Protein AF-A0A9X7Z8E6-F1 (afdb_monomer)

pLDDT: mean 78.08, std 12.54, range [39.56, 92.5]

Sequence (139 aa):
MSLAVPFWNYFWHIVALIFILLACLPTNYWRRINKRFAIHQELVPHEATDMRHEERLIPPQLVEELIEAYNCGNFLYRKPVYAPPGDAPLTWRYPIRHESYAIYLNGPYLDVVKSRGRRTRVFTIQSDVLHHWMISRAN

Secondary structure (DSSP, 8-state):
------HHHHHHHHHHHHHHHHHHS-HHHHHHHHHHHHHHT-PPPTT----EETTEEPPHHHHHHHHHHHHTSEEEEEESS----SSPPEEEEEGGGTEEEEEEEETTEEEEEEEETTEEEEEEEE-HHHHHHHHHHH-

Radius of gyration: 21.72 Å; Cα contacts (8 Å, |Δi|>4): 178; chains: 1; bounding box: 56×32×66 Å

Mean predicted aligned error: 11.99 Å

Structure (mmCIF, N/CA/C/O backbone):
data_AF-A0A9X7Z8E6-F1
#
_entry.id   AF-A0A9X7Z8E6-F1
#
loop_
_atom_site.group_PDB
_atom_site.id
_atom_site.type_symbol
_atom_site.label_atom_id
_atom_site.label_alt_id
_atom_site.label_comp_id
_atom_site.label_asym_id
_atom_site.label_entity_id
_atom_site.label_seq_id
_atom_site.pdbx_PDB_ins_code
_atom_site.Cartn_x
_atom_site.Cartn_y
_atom_site.Cartn_z
_atom_site.occupancy
_atom_site.B_iso_or_equiv
_atom_site.auth_seq_id
_atom_site.auth_comp_id
_atom_site.auth_asym_id
_atom_site.auth_atom_id
_atom_site.pdbx_PDB_model_num
ATOM 1 N N . MET A 1 1 ? 39.055 -8.877 -48.605 1.00 39.56 1 MET A N 1
ATOM 2 C CA . MET A 1 1 ? 39.231 -7.644 -47.807 1.00 39.56 1 MET A CA 1
ATOM 3 C C . MET A 1 1 ? 38.181 -7.652 -46.709 1.00 39.56 1 MET A C 1
ATOM 5 O O . MET A 1 1 ? 37.001 -7.584 -47.020 1.00 39.56 1 MET A O 1
ATOM 9 N N . SER A 1 2 ? 38.597 -7.867 -45.459 1.00 47.50 2 SER A N 1
ATOM 10 C CA . SER A 1 2 ? 37.693 -7.883 -44.303 1.00 47.50 2 SER A CA 1
ATOM 11 C C . SER A 1 2 ? 37.303 -6.444 -43.976 1.00 47.50 2 SER A C 1
ATOM 13 O O . SER A 1 2 ? 38.154 -5.654 -43.571 1.00 47.50 2 SER A O 1
ATOM 15 N N . LEU A 1 3 ? 36.035 -6.089 -44.191 1.00 55.72 3 LEU A N 1
ATOM 16 C CA . LEU A 1 3 ? 35.445 -4.856 -43.673 1.00 55.72 3 LEU A CA 1
ATOM 17 C C . LEU A 1 3 ? 35.241 -5.035 -42.164 1.00 55.72 3 LEU A C 1
ATOM 19 O O . LEU A 1 3 ? 34.125 -5.230 -41.688 1.00 55.72 3 LEU A O 1
ATOM 23 N N . ALA A 1 4 ? 36.339 -5.021 -41.410 1.00 59.53 4 ALA A N 1
ATOM 24 C CA . ALA A 1 4 ? 36.294 -4.923 -39.963 1.00 59.53 4 ALA A CA 1
ATOM 25 C C . ALA A 1 4 ? 35.842 -3.501 -39.617 1.00 59.53 4 ALA A C 1
ATOM 27 O O . ALA A 1 4 ? 36.653 -2.591 -39.452 1.00 59.53 4 ALA A O 1
ATOM 28 N N . VAL A 1 5 ? 34.525 -3.291 -39.580 1.00 60.66 5 VAL A N 1
ATOM 29 C CA . VAL A 1 5 ? 33.947 -2.070 -39.022 1.00 60.66 5 VAL A CA 1
ATOM 30 C C . VAL A 1 5 ? 34.437 -1.991 -37.573 1.00 60.66 5 VAL A C 1
ATOM 32 O O . VAL A 1 5 ? 34.196 -2.931 -36.810 1.00 60.66 5 VAL A O 1
ATOM 35 N N . PRO A 1 6 ? 35.163 -0.930 -37.178 1.00 67.38 6 PRO A N 1
ATOM 36 C CA . PRO A 1 6 ? 35.693 -0.840 -35.830 1.00 67.38 6 PRO A CA 1
ATOM 37 C C . PRO A 1 6 ? 34.522 -0.873 -34.850 1.00 67.38 6 PRO A C 1
ATOM 39 O O . PRO A 1 6 ? 33.541 -0.152 -35.032 1.00 67.38 6 PRO A O 1
ATOM 42 N N . PHE A 1 7 ? 34.628 -1.705 -33.813 1.00 62.66 7 PHE A N 1
ATOM 43 C CA . PHE A 1 7 ? 33.630 -1.874 -32.746 1.00 62.66 7 PHE A CA 1
ATOM 44 C C . PHE A 1 7 ? 33.067 -0.534 -32.233 1.00 62.66 7 PHE A C 1
ATOM 46 O O . PHE A 1 7 ? 31.880 -0.413 -31.935 1.00 62.66 7 PHE A O 1
ATOM 53 N N . TRP A 1 8 ? 33.911 0.501 -32.233 1.00 65.12 8 TRP A N 1
ATOM 54 C CA . TRP A 1 8 ? 33.565 1.877 -31.890 1.00 65.12 8 TRP A CA 1
ATOM 55 C C . TRP A 1 8 ? 32.395 2.448 -32.699 1.00 65.12 8 TRP A C 1
ATOM 57 O O . TRP A 1 8 ? 31.526 3.113 -32.146 1.00 65.12 8 TRP A O 1
ATOM 67 N N . ASN A 1 9 ? 32.325 2.153 -33.996 1.00 76.88 9 ASN A N 1
ATOM 68 C CA . ASN A 1 9 ? 31.252 2.641 -34.854 1.00 76.88 9 ASN A CA 1
ATOM 69 C C . ASN A 1 9 ? 29.913 1.972 -34.499 1.00 76.88 9 ASN A C 1
ATOM 71 O O . ASN A 1 9 ? 28.877 2.626 -34.431 1.00 76.88 9 ASN A O 1
ATOM 75 N N . TYR A 1 10 ? 29.942 0.674 -34.180 1.00 77.81 10 TYR A N 1
ATOM 76 C CA . TYR A 1 10 ? 28.752 -0.063 -33.751 1.00 77.81 10 TYR A CA 1
ATOM 77 C C . TYR A 1 10 ? 28.232 0.436 -32.396 1.00 77.81 10 TYR A C 1
ATOM 79 O O . TYR A 1 10 ? 27.027 0.602 -32.217 1.00 77.81 10 TYR A O 1
ATOM 87 N N . PHE A 1 11 ? 29.140 0.756 -31.468 1.00 79.38 11 PHE A N 1
ATOM 88 C CA . PHE A 1 11 ? 28.801 1.368 -30.183 1.00 79.38 11 PHE A CA 1
ATOM 89 C C . PHE A 1 11 ? 28.049 2.696 -30.363 1.00 79.38 11 PHE A C 1
ATOM 91 O O . PHE A 1 11 ? 26.973 2.873 -29.792 1.00 79.38 11 PHE A O 1
ATOM 98 N N . TRP A 1 12 ? 28.545 3.594 -31.220 1.00 82.62 12 TRP A N 1
ATOM 99 C CA . TRP A 1 12 ? 27.864 4.864 -31.496 1.00 82.62 12 TRP A CA 1
ATOM 100 C C . TRP A 1 12 ? 26.519 4.686 -32.201 1.00 82.62 12 TRP A C 1
ATOM 102 O O . TRP A 1 12 ? 25.580 5.420 -31.896 1.00 82.62 12 TRP A O 1
ATOM 112 N N . HIS A 1 13 ? 26.377 3.686 -33.073 1.00 80.50 13 HIS A N 1
ATOM 113 C CA . HIS A 1 13 ? 25.086 3.361 -33.681 1.00 80.50 13 HIS A CA 1
ATOM 114 C C . HIS A 1 13 ? 24.067 2.830 -32.666 1.00 80.50 13 HIS A C 1
ATOM 116 O O . HIS A 1 13 ? 22.904 3.224 -32.730 1.00 80.50 13 HIS A O 1
ATOM 122 N N . ILE A 1 14 ? 24.482 2.005 -31.698 1.00 83.94 14 ILE A N 1
ATOM 123 C CA . ILE A 1 14 ? 23.603 1.551 -30.608 1.00 83.94 14 ILE A CA 1
ATOM 124 C C . ILE A 1 14 ? 23.171 2.739 -29.744 1.00 83.94 14 ILE A C 1
ATOM 126 O O . ILE A 1 14 ? 21.984 2.892 -29.461 1.00 83.94 14 ILE A O 1
ATOM 130 N N . VAL A 1 15 ? 24.109 3.608 -29.357 1.00 82.75 15 VAL A N 1
ATOM 131 C CA . VAL A 1 15 ? 23.804 4.807 -28.563 1.00 82.75 15 VAL A CA 1
ATOM 132 C C . VAL A 1 15 ? 22.831 5.718 -29.317 1.00 82.75 15 VAL A C 1
ATOM 134 O O . VAL A 1 15 ? 21.816 6.127 -28.756 1.00 82.75 15 VAL A O 1
ATOM 137 N N . ALA A 1 16 ? 23.076 5.978 -30.604 1.00 81.00 16 ALA A N 1
ATOM 138 C CA . ALA A 1 16 ? 22.188 6.781 -31.443 1.00 81.00 16 ALA A CA 1
ATOM 139 C C . ALA A 1 16 ? 20.792 6.151 -31.589 1.00 81.00 16 ALA A C 1
ATOM 141 O O . ALA A 1 16 ? 19.791 6.858 -31.487 1.00 81.00 16 ALA A O 1
ATOM 142 N N . LEU A 1 17 ? 20.706 4.827 -31.760 1.00 82.88 17 LEU A N 1
ATOM 143 C CA . LEU A 1 17 ? 19.436 4.100 -31.809 1.00 82.88 17 LEU A CA 1
ATOM 144 C C . LEU A 1 17 ? 18.657 4.250 -30.494 1.00 82.88 17 LEU A C 1
ATOM 146 O O . LEU A 1 17 ? 17.462 4.529 -30.530 1.00 82.88 17 LEU A O 1
ATOM 150 N N . ILE A 1 18 ? 19.322 4.120 -29.341 1.00 81.56 18 ILE A N 1
ATOM 151 C CA . ILE A 1 18 ? 18.703 4.320 -28.022 1.00 81.56 18 ILE A CA 1
ATOM 152 C C . ILE A 1 18 ? 18.174 5.753 -27.889 1.00 81.56 18 ILE A C 1
ATOM 154 O O . ILE A 1 18 ? 17.042 5.940 -27.448 1.00 81.56 18 ILE A O 1
ATOM 158 N N . PHE A 1 19 ? 18.940 6.761 -28.315 1.00 78.56 19 PHE A N 1
ATOM 159 C CA . PHE A 1 19 ? 18.496 8.158 -28.291 1.00 78.56 19 PHE A CA 1
ATOM 160 C C . PHE A 1 19 ? 17.296 8.417 -29.206 1.00 78.56 19 PHE A C 1
ATOM 162 O O . PHE A 1 19 ? 16.361 9.100 -28.794 1.00 78.56 19 PHE A O 1
ATOM 169 N N . ILE A 1 20 ? 17.288 7.850 -30.415 1.00 78.25 20 ILE A N 1
ATOM 170 C CA . ILE A 1 20 ? 16.155 7.957 -31.342 1.00 78.25 20 ILE A CA 1
ATOM 171 C C . ILE A 1 20 ? 14.930 7.263 -30.750 1.00 78.25 20 ILE A C 1
ATOM 173 O O . ILE A 1 20 ? 13.856 7.850 -30.737 1.00 78.25 20 ILE A O 1
ATOM 177 N N . LEU A 1 21 ? 15.078 6.060 -30.192 1.00 73.94 21 LEU A N 1
ATOM 178 C CA . LEU A 1 21 ? 13.981 5.356 -29.529 1.00 73.94 21 LEU A CA 1
ATOM 179 C C . LEU A 1 21 ? 13.440 6.156 -28.339 1.00 73.94 21 LEU A C 1
ATOM 181 O O . LEU A 1 21 ? 12.226 6.278 -28.204 1.00 73.94 21 LEU A O 1
ATOM 185 N N . LEU A 1 22 ? 14.311 6.757 -27.525 1.00 68.94 22 LEU A N 1
ATOM 186 C CA . LEU A 1 22 ? 13.912 7.617 -26.408 1.00 68.94 22 LEU A CA 1
ATOM 187 C C . LEU A 1 22 ? 13.194 8.894 -26.874 1.00 68.94 22 LEU A C 1
ATOM 189 O O . LEU A 1 22 ? 12.208 9.286 -26.255 1.00 68.94 22 LEU A O 1
ATOM 193 N N . ALA A 1 23 ? 13.639 9.514 -27.970 1.00 69.25 23 ALA A N 1
ATOM 194 C CA . ALA A 1 23 ? 13.004 10.696 -28.558 1.00 69.25 23 ALA A CA 1
ATOM 195 C C . ALA A 1 23 ? 11.688 10.368 -29.289 1.00 69.25 23 ALA A C 1
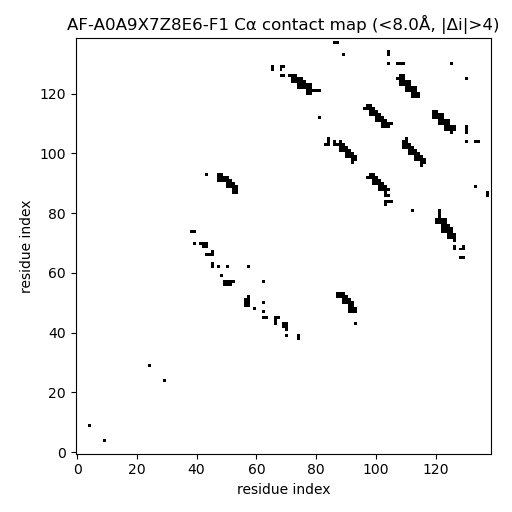ATOM 197 O O . ALA A 1 23 ? 10.770 11.188 -29.319 1.00 69.25 23 ALA A O 1
ATOM 198 N N . CYS A 1 24 ? 11.580 9.164 -29.856 1.00 67.81 24 CYS A N 1
ATOM 199 C CA . CYS A 1 24 ? 10.391 8.656 -30.533 1.00 67.81 24 CYS A CA 1
ATOM 200 C C . CYS A 1 24 ? 9.361 8.052 -29.574 1.00 67.81 24 CYS A C 1
ATOM 202 O O . CYS A 1 24 ? 8.243 7.774 -30.015 1.00 67.81 24 CYS A O 1
ATOM 204 N N . LEU A 1 25 ? 9.678 7.859 -28.284 1.00 62.44 25 LEU A N 1
ATOM 205 C CA . LEU A 1 25 ? 8.662 7.517 -27.290 1.00 62.44 25 LEU A CA 1
ATOM 206 C C . LEU A 1 25 ? 7.639 8.659 -27.276 1.00 62.44 25 LEU A C 1
ATOM 208 O O . LEU A 1 25 ? 7.981 9.782 -26.899 1.00 62.44 25 LEU A O 1
ATOM 212 N N . PRO A 1 26 ? 6.376 8.409 -27.672 1.00 61.31 26 PRO A N 1
ATOM 213 C CA . PRO A 1 26 ? 5.379 9.461 -27.718 1.00 61.31 26 PRO A CA 1
ATOM 214 C C . PRO A 1 26 ? 5.308 10.109 -26.337 1.00 61.31 26 PRO A C 1
ATOM 216 O O . PRO A 1 26 ? 5.245 9.408 -25.325 1.00 61.31 26 PRO A O 1
ATOM 219 N N . THR A 1 27 ? 5.259 11.436 -26.262 1.00 61.41 27 THR A N 1
ATOM 220 C CA . THR A 1 27 ? 5.091 12.183 -24.999 1.00 61.41 27 THR A CA 1
ATOM 221 C C . THR A 1 27 ? 3.928 11.653 -24.148 1.00 61.41 27 THR A C 1
ATOM 223 O O . THR A 1 27 ? 3.965 11.706 -22.919 1.00 61.41 27 THR A O 1
ATOM 226 N N . ASN A 1 28 ? 2.918 11.053 -24.783 1.00 56.16 28 ASN A N 1
ATOM 227 C CA . ASN A 1 28 ? 1.825 10.339 -24.125 1.00 56.16 28 ASN A CA 1
ATOM 228 C C . ASN A 1 28 ? 2.236 9.007 -23.478 1.00 56.16 28 ASN A C 1
ATOM 230 O O . ASN A 1 28 ? 1.733 8.680 -22.405 1.00 56.16 28 ASN A O 1
ATOM 234 N N . TYR A 1 29 ? 3.134 8.242 -24.093 1.00 59.44 29 TYR A N 1
ATOM 235 C CA . TYR A 1 29 ? 3.699 7.028 -23.510 1.00 59.44 29 TYR A CA 1
ATOM 236 C C . TYR A 1 29 ? 4.626 7.365 -22.339 1.00 59.44 29 TYR A C 1
ATOM 238 O O . TYR A 1 29 ? 4.475 6.777 -21.273 1.00 59.44 29 TYR A O 1
ATOM 246 N N . TRP A 1 30 ? 5.467 8.399 -22.470 1.00 58.56 30 TRP A N 1
ATOM 247 C CA . TRP A 1 30 ? 6.254 8.923 -21.347 1.00 58.56 30 TRP A CA 1
ATOM 248 C C . TRP A 1 30 ? 5.360 9.412 -20.200 1.00 58.56 30 TRP A C 1
ATOM 250 O O . TRP A 1 30 ? 5.589 9.059 -19.050 1.00 58.56 30 TRP A O 1
ATOM 260 N N . ARG A 1 31 ? 4.261 10.130 -20.486 1.00 57.88 31 ARG A N 1
ATOM 261 C CA . ARG A 1 31 ? 3.249 10.485 -19.468 1.00 57.88 31 ARG A CA 1
ATOM 262 C C . ARG A 1 31 ? 2.583 9.263 -18.837 1.00 57.88 31 ARG A C 1
ATOM 264 O O . ARG A 1 31 ? 2.332 9.289 -17.638 1.00 57.88 31 ARG A O 1
ATOM 271 N N . ARG A 1 32 ? 2.272 8.207 -19.599 1.00 57.94 32 ARG A N 1
ATOM 272 C CA . ARG A 1 32 ? 1.703 6.955 -19.058 1.00 57.94 32 ARG A CA 1
ATOM 273 C C . ARG A 1 32 ? 2.704 6.225 -18.167 1.00 57.94 32 ARG A C 1
ATOM 275 O O . ARG A 1 32 ? 2.311 5.755 -17.105 1.00 57.94 32 ARG A O 1
ATOM 282 N N . ILE A 1 33 ? 3.970 6.180 -18.568 1.00 60.16 33 ILE A N 1
ATOM 283 C CA . ILE A 1 33 ? 5.068 5.614 -17.787 1.00 60.16 33 ILE A CA 1
ATOM 284 C C . ILE A 1 33 ? 5.293 6.429 -16.516 1.00 60.16 33 ILE A C 1
ATOM 286 O O . ILE A 1 33 ? 5.244 5.860 -15.437 1.00 60.16 33 ILE A O 1
ATOM 290 N N . ASN A 1 34 ? 5.413 7.754 -16.603 1.00 55.94 34 ASN A N 1
ATOM 291 C CA . ASN A 1 34 ? 5.516 8.617 -15.426 1.00 55.94 34 ASN A CA 1
ATOM 292 C C . ASN A 1 34 ? 4.288 8.517 -14.526 1.00 55.94 34 ASN A C 1
ATOM 294 O O . ASN A 1 34 ? 4.426 8.606 -13.318 1.00 55.94 34 ASN A O 1
ATOM 298 N N . LYS A 1 35 ? 3.087 8.302 -15.072 1.00 54.69 35 LYS A N 1
ATOM 299 C CA . LYS A 1 35 ? 1.885 8.060 -14.266 1.00 54.69 35 LYS A CA 1
ATOM 300 C C . LYS A 1 35 ? 1.938 6.701 -13.563 1.00 54.69 35 LYS A C 1
ATOM 302 O O . LYS A 1 35 ? 1.514 6.623 -12.419 1.00 54.69 35 LYS A O 1
ATOM 307 N N . ARG A 1 36 ? 2.471 5.658 -14.214 1.00 53.78 36 ARG A N 1
ATOM 308 C CA . ARG A 1 36 ? 2.747 4.354 -13.585 1.00 53.78 36 ARG A CA 1
ATOM 309 C C . ARG A 1 36 ? 3.823 4.482 -12.505 1.00 53.78 36 ARG A C 1
ATOM 311 O O . ARG A 1 36 ? 3.589 4.067 -11.381 1.00 53.78 36 ARG A O 1
ATOM 318 N N . PHE A 1 37 ? 4.935 5.156 -12.782 1.00 56.16 37 PHE A N 1
ATOM 319 C CA . PHE A 1 37 ? 5.966 5.435 -11.781 1.00 56.16 37 PHE A CA 1
ATOM 320 C C . PHE A 1 37 ? 5.478 6.349 -10.659 1.00 56.16 37 PHE A C 1
ATOM 322 O O . PHE A 1 37 ? 5.884 6.155 -9.528 1.00 56.16 37 PHE A O 1
ATOM 329 N N . ALA A 1 38 ? 4.575 7.295 -10.919 1.00 56.47 38 ALA A N 1
ATOM 330 C CA . ALA A 1 38 ? 3.970 8.128 -9.880 1.00 56.47 38 ALA A CA 1
ATOM 331 C C . ALA A 1 38 ? 3.047 7.324 -8.953 1.00 56.47 38 ALA A C 1
ATOM 333 O O . ALA A 1 38 ? 2.926 7.676 -7.786 1.00 56.47 38 ALA A O 1
ATOM 334 N N . ILE A 1 39 ? 2.423 6.249 -9.452 1.00 54.34 39 ILE A N 1
ATOM 335 C CA . ILE A 1 39 ? 1.716 5.275 -8.608 1.00 54.34 39 ILE A CA 1
ATOM 336 C C . ILE A 1 39 ? 2.734 4.498 -7.750 1.00 54.34 39 ILE A C 1
ATOM 338 O O . ILE A 1 39 ? 2.494 4.302 -6.566 1.00 54.34 39 ILE A O 1
ATOM 342 N N . HIS A 1 40 ? 3.903 4.147 -8.299 1.00 51.72 40 HIS A N 1
ATOM 343 C CA . HIS A 1 40 ? 4.996 3.504 -7.549 1.00 51.72 40 HIS A CA 1
ATOM 344 C C . HIS A 1 40 ? 5.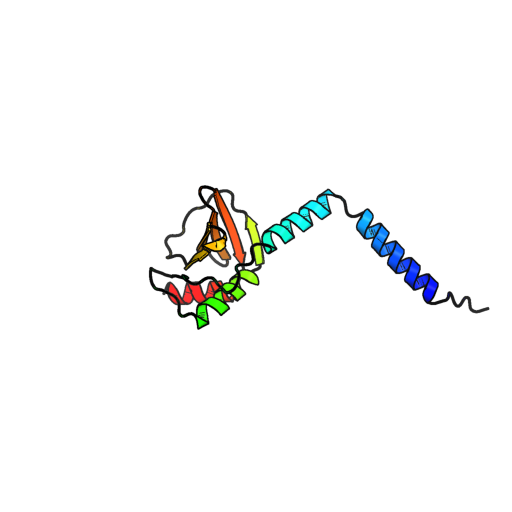802 4.455 -6.637 1.00 51.72 40 HIS A C 1
ATOM 346 O O . HIS A 1 40 ? 6.471 3.991 -5.724 1.00 51.72 40 HIS A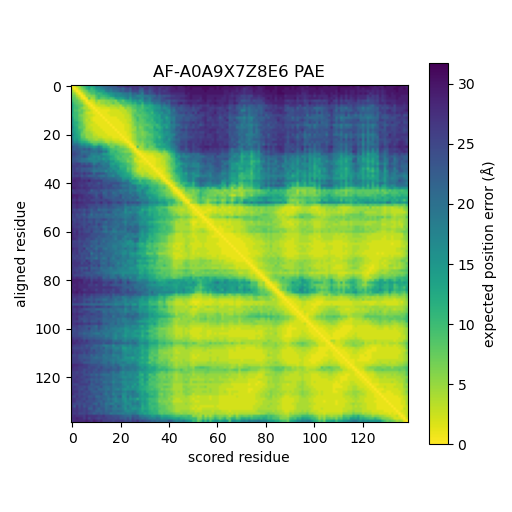 O 1
ATOM 352 N N . GLN A 1 41 ? 5.736 5.780 -6.822 1.00 53.03 41 GLN A N 1
ATOM 353 C CA . GLN A 1 41 ? 6.355 6.782 -5.932 1.00 53.03 41 GLN A CA 1
ATOM 354 C C . GLN A 1 41 ? 5.595 6.948 -4.606 1.00 53.03 41 GLN A C 1
ATOM 356 O O . GLN A 1 41 ? 5.983 7.755 -3.758 1.00 53.03 41 GLN A O 1
ATOM 361 N N . GLU A 1 42 ? 4.523 6.184 -4.399 1.00 58.19 42 GLU A N 1
ATOM 362 C CA . GLU A 1 42 ? 3.762 6.136 -3.153 1.00 58.19 42 GLU A CA 1
ATOM 363 C C . GLU A 1 42 ? 4.392 5.202 -2.105 1.00 58.19 42 GLU A C 1
ATOM 365 O O . GLU A 1 42 ? 3.676 4.664 -1.264 1.00 58.19 42 GLU A O 1
ATOM 370 N N . LEU A 1 43 ? 5.723 5.039 -2.137 1.00 66.25 43 LEU A N 1
ATOM 371 C CA . LEU A 1 43 ? 6.467 4.300 -1.122 1.00 66.25 43 LEU A CA 1
ATOM 372 C C . LEU A 1 43 ? 6.244 4.937 0.251 1.00 66.25 43 LEU A C 1
ATOM 374 O O . LEU A 1 43 ? 6.437 6.147 0.441 1.00 66.25 43 LEU A O 1
ATOM 378 N N . VAL A 1 44 ? 5.842 4.107 1.204 1.00 72.00 44 VAL A N 1
ATOM 379 C CA . VAL A 1 44 ? 5.777 4.471 2.614 1.00 72.00 44 VAL A CA 1
ATOM 380 C C . VAL A 1 44 ? 7.165 4.221 3.198 1.00 72.00 44 VAL A C 1
ATOM 382 O O . VAL A 1 44 ? 7.677 3.111 3.070 1.00 72.00 44 VAL A O 1
ATOM 385 N N . PRO A 1 45 ? 7.821 5.226 3.798 1.00 69.81 45 PRO A N 1
ATOM 386 C CA . PRO A 1 45 ? 9.091 4.989 4.467 1.00 69.81 45 PRO A CA 1
ATOM 387 C C . PRO A 1 45 ? 8.879 4.114 5.704 1.00 69.81 45 PRO A C 1
ATOM 389 O O . PRO A 1 45 ? 7.826 4.175 6.340 1.00 69.81 45 PRO A O 1
ATOM 392 N N . HIS A 1 46 ? 9.908 3.354 6.077 1.00 68.88 46 HIS A N 1
ATOM 393 C CA . HIS A 1 46 ? 9.883 2.422 7.212 1.00 68.88 46 HIS A CA 1
ATOM 394 C C . HIS A 1 46 ? 9.629 3.099 8.579 1.00 68.88 46 HIS A C 1
ATOM 396 O O . HIS A 1 46 ? 9.370 2.429 9.568 1.00 68.88 46 HIS A O 1
ATOM 402 N N . GLU A 1 47 ? 9.626 4.433 8.636 1.00 66.81 47 GLU A N 1
ATOM 403 C CA . GLU A 1 47 ? 9.351 5.251 9.826 1.00 66.81 47 GLU A CA 1
ATOM 404 C C . GLU A 1 47 ? 7.856 5.354 10.205 1.00 66.81 47 GLU A C 1
ATOM 406 O O . GLU A 1 47 ? 7.485 6.202 11.019 1.00 66.81 47 GLU A O 1
ATOM 411 N N . ALA A 1 48 ? 6.950 4.571 9.612 1.00 65.75 48 ALA A N 1
ATOM 412 C CA . ALA A 1 48 ? 5.544 4.607 10.018 1.00 65.75 48 ALA A CA 1
ATOM 413 C C . ALA A 1 48 ? 5.369 3.935 11.395 1.00 65.75 48 ALA A C 1
ATOM 415 O O . ALA A 1 48 ? 5.494 2.726 11.527 1.00 65.75 48 ALA A O 1
ATOM 416 N N . THR A 1 49 ? 5.068 4.721 12.432 1.00 66.31 49 THR A N 1
ATOM 417 C CA . THR A 1 49 ? 5.147 4.282 13.841 1.00 66.31 49 THR A CA 1
ATOM 418 C C . THR A 1 49 ? 3.820 3.865 14.491 1.00 66.31 49 THR A C 1
ATOM 420 O O . THR A 1 49 ? 3.814 3.502 15.662 1.00 66.31 49 THR A O 1
ATOM 423 N N . ASP A 1 50 ? 2.693 3.894 13.771 1.00 82.00 50 ASP A N 1
ATOM 424 C CA . ASP A 1 50 ? 1.352 3.650 14.346 1.00 82.00 50 ASP A CA 1
ATOM 425 C C . ASP A 1 50 ? 0.496 2.752 13.441 1.00 82.00 50 ASP A C 1
ATOM 427 O O . ASP A 1 50 ? -0.620 3.106 13.051 1.00 82.00 50 ASP A O 1
ATOM 431 N N . MET A 1 51 ? 1.055 1.609 13.033 1.00 86.69 51 MET A N 1
ATOM 432 C CA . MET A 1 51 ? 0.313 0.608 12.268 1.00 86.69 51 MET A CA 1
ATOM 433 C C . MET A 1 51 ? -0.582 -0.219 13.198 1.00 86.69 51 MET A C 1
ATOM 435 O O . MET A 1 51 ? -0.136 -0.713 14.236 1.00 86.69 51 MET A O 1
ATOM 439 N N . ARG A 1 52 ? -1.860 -0.348 12.835 1.00 90.25 52 ARG A N 1
ATOM 440 C CA . ARG A 1 52 ? -2.914 -0.958 13.646 1.00 90.25 52 ARG A CA 1
ATOM 441 C C . ARG A 1 52 ? -3.815 -1.868 12.832 1.00 90.25 52 ARG A C 1
ATOM 443 O O . ARG A 1 52 ? -4.181 -1.530 11.711 1.00 90.25 52 ARG A O 1
ATOM 450 N N . HIS A 1 53 ? -4.263 -2.949 13.449 1.00 88.69 53 HIS A N 1
ATOM 451 C CA . HIS A 1 53 ? -5.319 -3.819 12.940 1.00 88.69 53 HIS A CA 1
ATOM 452 C C . HIS A 1 53 ? -6.287 -4.102 14.087 1.00 88.69 53 HIS A C 1
ATOM 454 O O . HIS A 1 53 ? -5.829 -4.401 15.189 1.00 88.69 53 HIS A O 1
ATOM 460 N N . GLU A 1 54 ? -7.596 -3.945 13.862 1.00 85.69 54 GLU A N 1
ATOM 461 C CA . GLU A 1 54 ? -8.618 -4.086 14.922 1.00 85.69 54 GLU A CA 1
ATOM 462 C C . GLU A 1 54 ? -8.287 -3.267 16.184 1.00 85.69 54 GLU A C 1
ATOM 464 O O . GLU A 1 54 ? -8.334 -3.758 17.309 1.00 85.69 54 GLU A O 1
ATOM 469 N N . GLU A 1 55 ? -7.856 -2.017 15.991 1.00 82.56 55 GLU A N 1
ATOM 470 C CA . GLU A 1 55 ? -7.438 -1.086 17.056 1.00 82.56 55 GLU A CA 1
ATOM 471 C C . GLU A 1 55 ? -6.165 -1.479 17.836 1.00 82.56 55 GLU A C 1
ATOM 473 O O . GLU A 1 55 ? -5.632 -0.656 18.589 1.00 82.56 55 GLU A O 1
ATOM 478 N N . ARG A 1 56 ? -5.608 -2.674 17.604 1.00 86.56 56 ARG A N 1
ATOM 479 C CA . ARG A 1 56 ? -4.372 -3.162 18.230 1.00 86.56 56 ARG A CA 1
ATOM 480 C C . ARG A 1 56 ? -3.142 -2.697 17.464 1.00 86.56 56 ARG A C 1
ATOM 482 O O . ARG A 1 56 ? -3.111 -2.745 16.237 1.00 86.56 56 ARG A O 1
ATOM 489 N N . LEU A 1 57 ? -2.118 -2.272 18.201 1.00 89.50 57 LEU A N 1
ATOM 490 C CA . LEU A 1 57 ? -0.846 -1.828 17.636 1.00 89.50 57 LEU A CA 1
ATOM 491 C C . LEU A 1 57 ? -0.008 -3.029 17.180 1.00 89.50 57 LEU A C 1
ATOM 493 O O . LEU A 1 57 ? 0.114 -4.018 17.906 1.00 89.50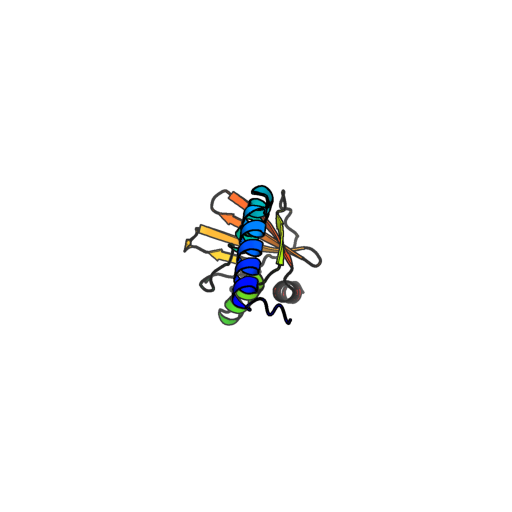 57 LEU A O 1
ATOM 497 N N . ILE A 1 58 ? 0.563 -2.939 15.981 1.00 88.81 58 ILE A N 1
ATOM 498 C CA . ILE A 1 58 ? 1.408 -3.992 15.415 1.00 88.81 58 ILE A CA 1
ATOM 499 C C . ILE A 1 58 ? 2.833 -3.871 15.975 1.00 88.81 58 ILE A C 1
ATOM 501 O O . ILE A 1 58 ? 3.361 -2.758 16.048 1.00 88.81 58 ILE A O 1
ATOM 505 N N . PRO A 1 59 ? 3.479 -4.990 16.362 1.00 87.94 59 PRO A N 1
ATOM 506 C CA . PRO A 1 59 ? 4.865 -4.984 16.817 1.00 87.94 59 PRO A CA 1
ATOM 507 C C . PRO A 1 59 ? 5.807 -4.369 15.773 1.00 87.94 59 PRO A C 1
ATOM 509 O O . PRO A 1 59 ? 5.680 -4.692 14.591 1.00 87.94 59 PRO A O 1
ATOM 512 N N . PRO A 1 60 ? 6.792 -3.553 16.182 1.00 84.12 60 PRO A N 1
ATOM 513 C CA . PRO A 1 60 ? 7.644 -2.804 15.258 1.00 84.12 60 PRO A CA 1
ATOM 514 C C . PRO A 1 60 ? 8.404 -3.694 14.264 1.00 84.12 60 PRO A C 1
ATOM 516 O O . PRO A 1 60 ? 8.602 -3.285 13.128 1.00 84.12 60 PRO A O 1
ATOM 519 N N . GLN A 1 61 ? 8.760 -4.925 14.649 1.00 83.75 61 GLN A N 1
ATOM 520 C CA . GLN A 1 61 ? 9.430 -5.878 13.754 1.00 83.75 61 GLN A CA 1
ATOM 521 C C . GLN A 1 61 ? 8.553 -6.264 12.553 1.00 83.75 61 GLN A C 1
ATOM 523 O O . GLN A 1 61 ? 9.047 -6.390 11.441 1.00 83.75 61 GLN A O 1
ATOM 528 N N . LEU A 1 62 ? 7.244 -6.425 12.774 1.00 87.06 62 LEU A N 1
ATOM 529 C CA . LEU A 1 62 ? 6.286 -6.761 11.717 1.00 87.06 62 LEU A CA 1
ATOM 530 C C . LEU A 1 62 ? 5.894 -5.535 10.892 1.00 87.06 62 LEU A C 1
ATOM 532 O O . LEU A 1 62 ? 5.523 -5.667 9.732 1.00 87.06 62 LEU A O 1
ATOM 536 N N . VAL A 1 63 ? 5.963 -4.337 11.474 1.00 86.81 63 VAL A N 1
ATOM 537 C CA . VAL A 1 63 ? 5.653 -3.097 10.753 1.00 86.81 63 VAL A CA 1
ATOM 538 C C . VAL A 1 63 ? 6.590 -2.911 9.563 1.00 86.81 63 VAL A C 1
ATOM 540 O O . VAL A 1 63 ? 6.126 -2.571 8.478 1.00 86.81 63 VAL A O 1
ATOM 543 N N . GLU A 1 64 ? 7.886 -3.165 9.744 1.00 85.31 64 GLU A N 1
ATOM 544 C CA . GLU A 1 64 ? 8.874 -3.033 8.673 1.00 85.31 64 GLU A CA 1
ATOM 545 C C . GLU A 1 64 ? 8.582 -3.988 7.506 1.00 85.31 64 GLU A C 1
ATOM 547 O O . GLU A 1 64 ? 8.508 -3.540 6.361 1.00 85.31 64 GLU A O 1
ATOM 552 N N . GLU A 1 65 ? 8.303 -5.259 7.812 1.00 87.69 65 GLU A N 1
ATOM 553 C CA . GLU A 1 65 ? 7.935 -6.288 6.832 1.00 87.69 65 GLU A CA 1
ATOM 554 C C . GLU A 1 65 ? 6.651 -5.925 6.071 1.00 87.69 65 GLU A C 1
ATOM 556 O O . GLU A 1 65 ? 6.590 -6.031 4.847 1.00 87.69 65 GLU A O 1
ATOM 561 N N . LEU A 1 66 ? 5.618 -5.440 6.769 1.00 89.19 66 LEU A N 1
ATOM 562 C CA . LEU A 1 66 ? 4.348 -5.060 6.142 1.00 89.19 66 LEU A CA 1
ATOM 563 C C . LEU A 1 66 ? 4.487 -3.811 5.260 1.00 89.19 66 LEU A C 1
ATOM 565 O O . LEU A 1 66 ? 3.857 -3.726 4.204 1.00 89.19 66 LEU A O 1
ATOM 569 N N . ILE A 1 67 ? 5.320 -2.846 5.660 1.00 87.25 67 ILE A N 1
ATOM 570 C CA . ILE A 1 67 ? 5.644 -1.677 4.831 1.00 87.25 67 ILE A CA 1
ATOM 571 C C . ILE A 1 67 ? 6.413 -2.108 3.584 1.00 87.25 67 ILE A C 1
ATOM 573 O O . ILE A 1 67 ? 6.106 -1.638 2.488 1.00 87.25 67 ILE A O 1
ATOM 577 N N . GLU A 1 68 ? 7.384 -3.008 3.720 1.00 85.56 68 GLU A N 1
ATOM 578 C CA . GLU A 1 68 ? 8.123 -3.545 2.580 1.00 85.56 68 GLU A CA 1
ATOM 579 C C . GLU A 1 68 ? 7.190 -4.303 1.630 1.00 85.56 68 GLU A C 1
ATOM 581 O O . GLU A 1 68 ? 7.161 -4.021 0.433 1.00 85.56 68 GLU A O 1
ATOM 586 N N . ALA A 1 69 ? 6.323 -5.165 2.159 1.00 87.56 69 ALA A N 1
ATOM 587 C CA . ALA A 1 69 ? 5.332 -5.893 1.378 1.00 87.56 69 ALA A CA 1
ATOM 588 C C . ALA A 1 69 ? 4.318 -4.973 0.670 1.00 87.56 69 ALA A C 1
ATOM 590 O O . ALA A 1 69 ? 3.834 -5.306 -0.417 1.00 87.56 69 ALA A O 1
ATOM 591 N N . TYR A 1 70 ? 4.002 -3.810 1.250 1.00 87.69 70 TYR A N 1
ATOM 592 C CA . TYR A 1 70 ? 3.220 -2.757 0.597 1.00 87.69 70 TYR A CA 1
ATOM 593 C C . TYR A 1 70 ? 4.006 -2.091 -0.536 1.00 87.69 70 TYR A C 1
ATOM 595 O O . TYR A 1 70 ? 3.504 -1.959 -1.653 1.00 87.69 70 TYR A O 1
ATOM 603 N N . ASN A 1 71 ? 5.248 -1.699 -0.260 1.00 83.88 71 ASN A N 1
ATOM 604 C CA . ASN A 1 71 ? 6.133 -1.006 -1.192 1.00 83.88 71 ASN A CA 1
ATOM 605 C C . ASN A 1 71 ? 6.505 -1.869 -2.408 1.00 83.88 71 ASN A C 1
ATOM 607 O O . ASN A 1 71 ? 6.599 -1.359 -3.524 1.00 83.88 71 ASN A O 1
ATOM 611 N N . CYS A 1 72 ? 6.677 -3.173 -2.197 1.00 83.69 72 CYS A N 1
ATOM 612 C CA . CYS A 1 72 ? 6.909 -4.176 -3.233 1.00 83.69 72 CYS A CA 1
ATOM 613 C C . CYS A 1 72 ? 5.613 -4.664 -3.900 1.00 83.69 72 CYS A C 1
ATOM 615 O O . CYS A 1 72 ? 5.671 -5.403 -4.884 1.00 83.69 72 CYS A O 1
ATOM 617 N N . GLY A 1 73 ? 4.446 -4.262 -3.388 1.00 81.62 73 GLY A N 1
ATOM 618 C CA . GLY A 1 73 ? 3.151 -4.634 -3.937 1.00 81.62 73 GLY A CA 1
ATOM 619 C C . GLY A 1 73 ? 2.956 -4.125 -5.367 1.00 81.62 73 GLY A C 1
ATOM 620 O O . GLY A 1 73 ? 3.347 -3.015 -5.734 1.00 81.62 73 GLY A O 1
ATOM 621 N N . ASN A 1 74 ? 2.301 -4.933 -6.197 1.00 82.94 74 ASN A N 1
ATOM 622 C CA . ASN A 1 74 ? 1.969 -4.552 -7.562 1.00 82.94 74 ASN A CA 1
ATOM 623 C C . ASN A 1 74 ? 0.680 -3.717 -7.583 1.00 82.94 74 ASN A C 1
ATOM 625 O O . ASN A 1 74 ? -0.418 -4.239 -7.379 1.00 82.94 74 ASN A O 1
ATOM 629 N N . PHE A 1 75 ? 0.801 -2.415 -7.840 1.00 83.62 75 PHE A N 1
ATOM 630 C CA . PHE A 1 75 ? -0.336 -1.500 -7.948 1.00 83.62 75 PHE A CA 1
ATOM 631 C C . PHE A 1 75 ? -1.027 -1.657 -9.305 1.00 83.62 75 PHE A C 1
ATOM 633 O O . PHE A 1 75 ? -0.522 -1.210 -10.336 1.00 83.62 75 PHE A O 1
ATOM 640 N N . LEU A 1 76 ? -2.217 -2.254 -9.305 1.00 83.69 76 LEU A N 1
ATOM 641 C CA . LEU A 1 76 ? -2.918 -2.627 -10.531 1.00 83.69 76 LEU A CA 1
ATOM 642 C C . LEU A 1 76 ? -3.639 -1.429 -11.158 1.00 83.69 76 LEU A C 1
ATOM 644 O O . LEU A 1 76 ? -3.412 -1.078 -12.318 1.00 83.69 76 LEU A O 1
ATOM 648 N N . TYR A 1 77 ? -4.533 -0.791 -10.401 1.00 81.00 77 TYR A N 1
ATOM 649 C CA . TYR A 1 77 ? -5.330 0.336 -10.882 1.00 81.00 77 TYR A CA 1
ATOM 650 C C . TYR A 1 77 ? -5.913 1.167 -9.737 1.00 81.00 77 TYR A C 1
ATOM 652 O O . TYR A 1 77 ? -5.989 0.745 -8.585 1.00 81.00 77 TYR A O 1
ATOM 660 N N . ARG A 1 78 ? -6.355 2.382 -10.078 1.00 83.94 78 ARG A N 1
ATOM 661 C CA . ARG A 1 78 ? -7.076 3.277 -9.170 1.00 83.94 78 ARG A CA 1
ATOM 662 C C . ARG A 1 78 ? -8.580 3.036 -9.292 1.00 83.94 78 ARG A C 1
ATOM 664 O O . ARG A 1 78 ? -9.113 3.121 -10.398 1.00 83.94 78 ARG A O 1
ATOM 671 N N . LYS A 1 79 ? -9.266 2.813 -8.172 1.00 80.81 79 LYS A N 1
ATOM 672 C CA . LYS A 1 79 ? -10.729 2.685 -8.119 1.00 80.81 79 LYS A CA 1
ATOM 673 C C . LYS A 1 79 ? -11.409 4.067 -8.048 1.00 80.81 79 LYS A C 1
ATOM 675 O O . LYS A 1 79 ? -10.882 4.973 -7.394 1.00 80.81 79 LYS A O 1
ATOM 680 N N . PRO A 1 80 ? -12.556 4.259 -8.731 1.00 73.50 80 PRO A N 1
ATOM 681 C CA . PRO A 1 80 ? -13.284 5.530 -8.732 1.00 73.50 80 PRO A CA 1
ATOM 682 C C . PRO A 1 80 ? -14.087 5.762 -7.446 1.00 73.50 80 PRO A C 1
ATOM 684 O O . PRO A 1 80 ? -14.221 6.905 -7.017 1.00 73.50 80 PRO A O 1
ATOM 687 N N . VAL A 1 81 ? -14.594 4.693 -6.829 1.00 71.44 81 VAL A N 1
ATOM 688 C CA . VAL A 1 81 ? -15.415 4.726 -5.614 1.00 71.44 81 VAL A CA 1
ATOM 689 C C . VAL A 1 81 ? -14.925 3.634 -4.671 1.00 71.44 81 VAL A C 1
ATOM 691 O O . VAL A 1 81 ? -14.578 2.540 -5.118 1.00 71.44 81 VAL A O 1
ATOM 694 N N . TYR A 1 82 ? -14.867 3.957 -3.382 1.00 70.88 82 TYR A N 1
ATOM 695 C CA . TYR A 1 82 ? -14.586 2.998 -2.325 1.00 70.88 82 TYR A CA 1
ATOM 696 C C . TYR A 1 82 ? -15.896 2.445 -1.767 1.00 70.88 82 TYR A C 1
ATOM 698 O O . TYR A 1 82 ? -16.754 3.228 -1.364 1.00 70.88 82 TYR A O 1
ATOM 706 N N . ALA A 1 83 ? -16.026 1.124 -1.706 1.00 66.94 83 ALA A N 1
ATOM 707 C CA . ALA A 1 83 ? -17.025 0.455 -0.886 1.00 66.94 83 ALA A CA 1
ATOM 708 C C . ALA A 1 83 ? -16.248 -0.356 0.157 1.00 66.94 83 ALA A C 1
ATOM 710 O O . ALA A 1 83 ? -15.529 -1.273 -0.247 1.00 66.94 83 ALA A O 1
ATOM 711 N N . PRO A 1 84 ? -16.310 0.004 1.451 1.00 65.19 84 PRO A N 1
ATOM 712 C CA . PRO A 1 84 ? -15.592 -0.745 2.459 1.00 65.19 84 PRO A CA 1
ATOM 713 C C . PRO A 1 84 ? -16.120 -2.175 2.538 1.00 65.19 84 PRO A C 1
ATOM 715 O O . PRO A 1 84 ? -17.332 -2.345 2.691 1.00 65.19 84 PRO A O 1
ATOM 718 N N . PRO A 1 85 ? -15.253 -3.196 2.436 1.00 67.81 85 PRO A N 1
ATOM 719 C CA . PRO A 1 85 ? -15.634 -4.536 2.844 1.00 67.81 85 PRO A CA 1
ATOM 720 C C . PRO A 1 85 ? -15.877 -4.550 4.362 1.00 67.81 85 PRO A C 1
ATOM 722 O O . PRO A 1 85 ? -15.436 -3.651 5.081 1.00 67.81 85 PRO A O 1
ATOM 725 N N . GLY A 1 86 ? -16.616 -5.554 4.839 1.00 67.44 86 GLY A N 1
ATOM 726 C CA . GLY A 1 86 ? -16.965 -5.692 6.259 1.00 67.44 86 GLY A CA 1
ATOM 727 C C . GLY A 1 86 ? -15.786 -6.050 7.171 1.00 67.44 86 GLY A C 1
ATOM 728 O O . GLY A 1 86 ? -15.932 -5.977 8.388 1.00 67.44 86 GLY A O 1
ATOM 729 N N . ASP A 1 87 ? -14.639 -6.414 6.594 1.00 80.19 87 ASP A N 1
ATOM 730 C CA . ASP A 1 87 ? -13.459 -6.856 7.333 1.00 80.19 87 ASP A CA 1
ATOM 731 C C . ASP A 1 87 ? -12.689 -5.680 7.947 1.00 80.19 87 ASP A C 1
ATOM 733 O O . ASP A 1 87 ? -12.644 -4.570 7.402 1.00 80.19 87 ASP A O 1
ATOM 737 N N . ALA A 1 88 ? -12.041 -5.939 9.084 1.00 84.38 88 ALA A N 1
ATOM 738 C CA . ALA A 1 88 ? -11.228 -4.945 9.764 1.00 84.38 88 ALA A CA 1
ATOM 739 C C . ALA A 1 88 ? -10.011 -4.543 8.904 1.00 84.38 88 ALA A C 1
ATOM 741 O O . ALA A 1 88 ? -9.279 -5.407 8.417 1.00 84.38 88 ALA A O 1
ATOM 742 N N . PRO A 1 89 ? -9.755 -3.238 8.705 1.00 89.81 89 PRO A N 1
ATOM 743 C CA . PRO A 1 89 ? -8.604 -2.806 7.930 1.00 89.81 89 PRO A CA 1
ATOM 744 C C . PRO A 1 89 ? -7.301 -2.846 8.720 1.00 89.81 89 PRO A C 1
ATOM 746 O O . PRO A 1 89 ? -7.250 -2.534 9.913 1.00 89.81 89 PRO A O 1
ATOM 749 N N . LEU A 1 90 ? -6.210 -3.055 7.988 1.00 90.50 90 LEU A N 1
ATOM 750 C CA . LEU A 1 90 ? -4.876 -2.662 8.421 1.00 90.50 90 LEU A CA 1
ATOM 751 C C . LEU A 1 90 ? -4.691 -1.166 8.158 1.00 90.50 90 LEU A C 1
ATOM 753 O O . LEU A 1 90 ? -4.725 -0.715 7.016 1.00 90.50 90 LEU A O 1
ATOM 757 N N . THR A 1 91 ? -4.496 -0.379 9.206 1.00 91.50 91 THR A N 1
ATOM 758 C CA . THR A 1 91 ? -4.426 1.083 9.126 1.00 91.50 91 THR A CA 1
ATOM 759 C C . THR A 1 91 ? -3.098 1.603 9.634 1.00 91.50 91 THR A C 1
ATOM 761 O O . THR A 1 91 ? -2.511 1.037 10.547 1.00 91.50 91 THR A O 1
ATOM 764 N N . TRP A 1 92 ? -2.613 2.702 9.069 1.00 90.19 92 TRP A N 1
ATOM 765 C CA . TRP A 1 92 ? -1.520 3.462 9.670 1.00 90.19 92 TRP A CA 1
ATOM 766 C C . TRP A 1 92 ? -1.606 4.931 9.288 1.00 90.19 92 TRP A C 1
ATOM 768 O O . TRP A 1 92 ? -2.277 5.336 8.329 1.00 90.19 92 TRP A O 1
ATOM 778 N N . ARG A 1 93 ? -0.905 5.752 10.065 1.00 85.12 93 ARG A N 1
ATOM 779 C CA . ARG A 1 93 ? -0.770 7.184 9.821 1.00 85.12 93 ARG A CA 1
ATOM 780 C C . ARG A 1 93 ? 0.672 7.507 9.492 1.00 85.12 93 ARG A C 1
ATOM 782 O O . ARG A 1 93 ? 1.591 7.042 10.156 1.00 85.12 93 ARG A O 1
ATOM 789 N N . TYR A 1 94 ? 0.850 8.351 8.488 1.00 83.00 94 TYR A N 1
ATOM 790 C CA . TYR A 1 94 ? 2.134 8.925 8.141 1.00 83.00 94 TYR A CA 1
ATOM 791 C C . TYR A 1 94 ? 2.107 10.437 8.414 1.00 83.00 94 TYR A C 1
ATOM 793 O O . TYR A 1 94 ? 1.696 11.227 7.551 1.00 83.00 94 TYR A O 1
ATOM 801 N N . PRO A 1 95 ? 2.490 10.860 9.636 1.00 72.69 95 PRO A N 1
ATOM 802 C CA . PRO A 1 95 ? 2.276 12.226 10.107 1.00 72.69 95 PRO A CA 1
ATOM 803 C C . PRO A 1 95 ? 3.057 13.259 9.293 1.00 72.69 95 PRO A C 1
ATOM 805 O O . PRO A 1 95 ? 2.515 14.320 9.002 1.00 72.69 95 PRO A O 1
ATOM 808 N N . ILE A 1 96 ? 4.270 12.920 8.838 1.00 77.00 96 ILE A N 1
ATOM 809 C CA . ILE A 1 96 ? 5.158 13.822 8.084 1.00 77.00 96 ILE A CA 1
ATOM 810 C C . ILE A 1 96 ? 4.489 14.349 6.803 1.00 77.00 96 ILE A C 1
ATOM 812 O O . ILE A 1 96 ? 4.654 15.513 6.447 1.00 77.00 96 ILE A O 1
ATOM 816 N N . ARG A 1 97 ? 3.699 13.517 6.106 1.00 75.00 97 ARG A N 1
ATOM 817 C CA . ARG A 1 97 ? 2.961 13.925 4.891 1.00 75.00 97 ARG A CA 1
ATOM 818 C C . ARG A 1 97 ? 1.480 14.224 5.138 1.00 75.00 97 ARG A C 1
ATOM 820 O O . ARG A 1 97 ? 0.774 14.581 4.189 1.00 75.00 97 ARG A O 1
ATOM 827 N N . HIS A 1 98 ? 1.017 14.102 6.385 1.00 82.12 98 HIS A N 1
ATOM 828 C CA . HIS A 1 98 ? -0.400 14.122 6.763 1.00 82.12 98 HIS A CA 1
ATOM 829 C C . HIS A 1 98 ? -1.240 13.137 5.936 1.00 82.12 98 HIS A C 1
ATOM 831 O O . HIS A 1 98 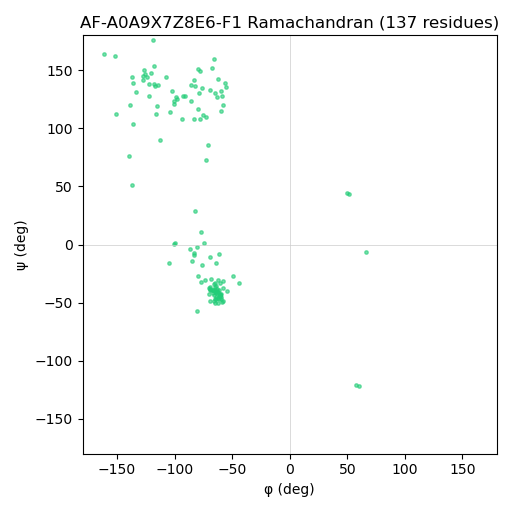? -2.322 13.472 5.443 1.00 82.12 98 HIS A O 1
ATOM 837 N N . GLU A 1 99 ? -0.703 11.933 5.742 1.00 86.94 99 GLU A N 1
ATOM 838 C CA . GLU A 1 99 ? -1.357 10.857 5.004 1.00 86.94 99 GLU A CA 1
ATOM 839 C C . GLU A 1 99 ? -1.831 9.772 5.972 1.00 86.94 99 GLU A C 1
ATOM 841 O O . GLU A 1 99 ? -1.172 9.477 6.967 1.00 86.94 99 GLU A O 1
ATOM 846 N N . SER A 1 100 ? -2.976 9.170 5.685 1.00 87.75 100 SER A N 1
ATOM 847 C CA . SER A 1 100 ? -3.437 7.956 6.345 1.00 87.75 100 SER A CA 1
ATOM 848 C C . SER A 1 100 ? -3.751 6.898 5.306 1.00 87.75 100 SER A C 1
ATOM 850 O O . SER A 1 100 ? -4.186 7.202 4.192 1.00 87.75 100 SER A O 1
ATOM 852 N N . TYR A 1 101 ? -3.509 5.657 5.686 1.00 89.44 101 TYR A N 1
ATOM 853 C CA . TYR A 1 101 ? -3.686 4.503 4.832 1.00 89.44 101 TYR A CA 1
ATOM 854 C C . TYR A 1 101 ? -4.560 3.491 5.559 1.00 89.44 101 TYR A C 1
ATOM 856 O O . TYR A 1 101 ? -4.452 3.328 6.776 1.00 89.44 101 TYR A O 1
ATOM 864 N N . ALA A 1 102 ? -5.437 2.840 4.809 1.00 90.56 102 ALA A N 1
ATOM 865 C CA . ALA A 1 102 ? -6.232 1.721 5.276 1.00 90.56 102 ALA A CA 1
ATOM 866 C C . ALA A 1 102 ? -6.269 0.660 4.172 1.00 90.56 102 ALA A C 1
ATOM 868 O O . ALA A 1 102 ? -6.695 0.955 3.057 1.00 90.56 102 ALA A O 1
ATOM 869 N N . ILE A 1 103 ? -5.779 -0.536 4.473 1.00 91.12 103 ILE A N 1
ATOM 870 C CA . ILE A 1 103 ? -5.752 -1.689 3.579 1.00 91.12 103 ILE A CA 1
ATOM 871 C C . ILE A 1 103 ? -6.880 -2.629 3.973 1.00 91.12 103 ILE A C 1
ATOM 873 O O . ILE A 1 103 ? -7.020 -2.979 5.142 1.00 91.12 103 ILE A O 1
ATOM 877 N N . TYR A 1 104 ? -7.636 -3.065 2.976 1.00 90.50 104 TYR A N 1
ATOM 878 C CA . TYR A 1 104 ? -8.751 -3.979 3.132 1.00 90.50 104 TYR A CA 1
ATOM 879 C C . TYR A 1 104 ? -8.596 -5.184 2.210 1.00 90.50 104 TYR A C 1
ATOM 881 O O . TYR A 1 104 ? -8.042 -5.070 1.112 1.00 90.50 104 TYR A O 1
ATOM 889 N N . LEU A 1 105 ? -9.130 -6.326 2.640 1.00 89.81 105 LEU A N 1
ATOM 890 C CA . LEU A 1 105 ? -9.235 -7.515 1.803 1.00 89.81 105 LEU A CA 1
ATOM 891 C C . LEU A 1 105 ? -10.257 -7.294 0.682 1.00 89.81 105 LEU A C 1
ATOM 893 O O . LEU A 1 105 ? -11.360 -6.807 0.905 1.00 89.81 105 LEU A O 1
ATOM 897 N N . ASN A 1 106 ? -9.888 -7.656 -0.544 1.00 87.69 106 ASN A N 1
ATOM 898 C CA . ASN A 1 106 ? -10.764 -7.597 -1.710 1.00 87.69 106 ASN A CA 1
ATOM 899 C C . ASN A 1 106 ? -10.549 -8.850 -2.575 1.00 87.69 106 ASN A C 1
ATOM 901 O O . ASN A 1 106 ? -9.883 -8.815 -3.617 1.00 87.69 106 ASN A O 1
ATOM 905 N N . GLY A 1 107 ? -11.103 -9.977 -2.120 1.00 86.31 107 GLY A N 1
ATOM 906 C CA . GLY A 1 107 ? -10.922 -11.275 -2.769 1.00 86.31 107 GLY A CA 1
ATOM 907 C C . GLY A 1 107 ? -9.437 -11.665 -2.807 1.00 86.31 107 GLY A C 1
ATOM 908 O O . GLY A 1 107 ? -8.827 -11.720 -1.743 1.00 86.31 107 GLY A O 1
ATOM 909 N N . PRO A 1 108 ? -8.833 -11.916 -3.986 1.00 88.06 108 PRO A N 1
ATOM 910 C CA . PRO A 1 108 ? -7.401 -12.216 -4.115 1.00 88.06 108 PRO A CA 1
ATOM 911 C C . PRO A 1 108 ? -6.500 -10.967 -4.086 1.00 88.06 108 PRO A C 1
ATOM 913 O O . PRO A 1 108 ? -5.283 -11.078 -4.199 1.00 88.06 108 PRO A O 1
ATOM 916 N N . TYR A 1 109 ? -7.083 -9.771 -3.996 1.00 90.56 109 TYR A N 1
ATOM 917 C CA . TYR A 1 109 ? -6.366 -8.500 -4.011 1.00 90.56 109 TYR A CA 1
ATOM 918 C C . TYR A 1 109 ? -6.595 -7.731 -2.714 1.00 90.56 109 TYR A C 1
ATOM 920 O O . TYR A 1 109 ? -7.386 -8.121 -1.854 1.00 90.56 109 TYR A O 1
ATOM 928 N N . LEU A 1 110 ? -5.918 -6.594 -2.598 1.00 90.25 110 LEU A N 1
ATOM 929 C CA . LEU A 1 110 ? -6.064 -5.673 -1.484 1.00 90.25 110 LEU A CA 1
ATOM 930 C C . LEU A 1 110 ? -6.466 -4.297 -1.999 1.00 90.25 110 LEU A C 1
ATOM 932 O O . LEU A 1 110 ? -5.920 -3.807 -2.989 1.00 90.25 110 LEU A O 1
ATOM 936 N N . ASP A 1 111 ? -7.400 -3.658 -1.310 1.00 91.00 111 ASP A N 1
ATOM 937 C CA . ASP A 1 111 ? -7.768 -2.274 -1.572 1.00 91.00 111 ASP A CA 1
ATOM 938 C C . ASP A 1 111 ? -7.100 -1.351 -0.560 1.00 91.00 111 ASP A C 1
ATOM 940 O O . ASP A 1 111 ? -7.285 -1.478 0.645 1.00 91.00 111 ASP A O 1
ATOM 944 N N . VAL A 1 112 ? 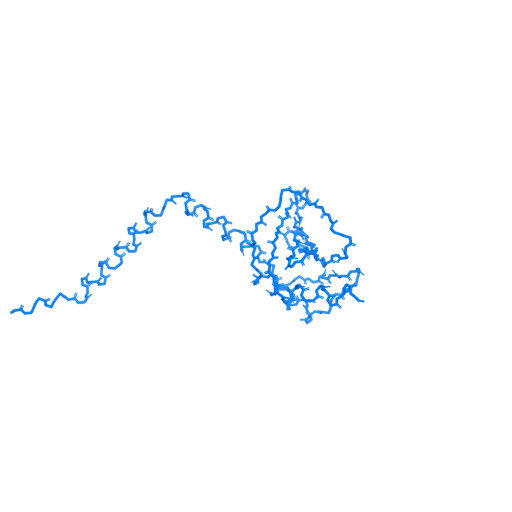-6.346 -0.385 -1.067 1.00 90.25 112 VAL A N 1
ATOM 945 C CA . VAL A 1 112 ? -5.645 0.633 -0.292 1.00 90.25 112 VAL A CA 1
ATOM 946 C C . VAL A 1 112 ? -6.409 1.937 -0.407 1.00 90.25 112 VAL A C 1
ATOM 948 O O . VAL A 1 112 ? -6.464 2.562 -1.470 1.00 90.25 112 VAL A O 1
ATOM 951 N N . VAL A 1 113 ? -6.959 2.390 0.708 1.00 90.38 113 VAL A N 1
ATOM 952 C CA . VAL A 1 113 ? -7.539 3.718 0.853 1.00 90.38 113 VAL A CA 1
ATOM 953 C C . VAL A 1 113 ? -6.474 4.649 1.402 1.00 90.38 113 VAL A C 1
ATOM 955 O O . VAL A 1 113 ? -6.120 4.591 2.575 1.00 90.38 113 VAL A O 1
ATOM 958 N N . LYS A 1 114 ? -5.988 5.545 0.549 1.00 89.00 114 LYS A N 1
ATOM 959 C CA . LYS A 1 114 ? -5.054 6.607 0.912 1.00 89.00 114 LYS A CA 1
ATOM 960 C C . LYS A 1 114 ? -5.801 7.920 1.073 1.00 89.00 114 LYS A C 1
ATOM 962 O O . LYS A 1 114 ? -6.396 8.421 0.116 1.00 89.00 114 LYS A O 1
ATOM 967 N N . SER A 1 115 ? -5.722 8.521 2.250 1.00 88.38 115 SER A N 1
ATOM 968 C CA . SER A 1 115 ? -6.330 9.818 2.545 1.00 88.38 115 SER A CA 1
ATOM 969 C C . SER A 1 115 ? -5.266 10.855 2.886 1.00 88.38 115 SER A C 1
ATOM 971 O O . SER A 1 115 ? -4.327 10.584 3.624 1.00 88.38 115 SER A O 1
ATOM 973 N N . ARG A 1 116 ? -5.410 12.062 2.337 1.00 87.44 116 ARG A N 1
ATOM 974 C CA . ARG A 1 116 ? -4.569 13.228 2.634 1.00 87.44 116 ARG A CA 1
ATOM 975 C C . ARG A 1 116 ? -5.463 14.449 2.811 1.00 87.44 116 ARG A C 1
ATOM 977 O O . ARG A 1 116 ? -5.993 14.994 1.836 1.00 87.44 116 ARG A O 1
ATOM 984 N N . GLY A 1 117 ? -5.665 14.865 4.059 1.00 84.62 117 GLY A N 1
ATOM 985 C CA . GLY A 1 117 ? -6.673 15.871 4.402 1.00 84.62 117 GLY A CA 1
ATOM 986 C C . GLY A 1 117 ? -8.071 15.428 3.950 1.00 84.62 117 GLY A C 1
ATOM 987 O O . GLY A 1 117 ? -8.536 14.365 4.337 1.00 84.62 117 GLY A O 1
ATOM 988 N N . ARG A 1 118 ? -8.728 16.220 3.089 1.00 83.62 118 ARG A N 1
ATOM 989 C CA . ARG A 1 118 ? -10.061 15.903 2.526 1.00 83.62 118 ARG A CA 1
ATOM 990 C C . ARG A 1 118 ? -10.028 15.048 1.252 1.00 83.62 118 ARG A C 1
ATOM 992 O O . ARG A 1 118 ? -11.079 14.743 0.698 1.00 83.62 118 ARG A O 1
ATOM 999 N N . ARG A 1 119 ? -8.843 14.737 0.717 1.00 85.62 119 ARG A N 1
ATOM 1000 C CA . ARG A 1 119 ? -8.707 13.991 -0.542 1.00 85.62 119 ARG A CA 1
ATOM 1001 C C . ARG A 1 119 ? -8.463 12.521 -0.244 1.00 85.62 119 ARG A C 1
ATOM 1003 O O . ARG A 1 119 ? -7.468 12.200 0.399 1.00 85.62 119 ARG A O 1
ATOM 1010 N N . THR A 1 120 ? -9.294 11.655 -0.809 1.00 86.38 120 THR A N 1
ATOM 1011 C CA . THR A 1 120 ? -9.140 10.201 -0.707 1.00 86.38 120 THR A CA 1
ATOM 1012 C C . THR A 1 120 ? -8.922 9.595 -2.088 1.00 86.38 120 THR A C 1
ATOM 1014 O O . THR A 1 120 ? -9.525 10.007 -3.084 1.00 86.38 120 THR A O 1
ATOM 1017 N N . ARG A 1 121 ? -8.000 8.640 -2.167 1.00 87.56 121 ARG A N 1
ATOM 1018 C CA . ARG A 1 121 ? -7.713 7.833 -3.351 1.00 87.56 121 ARG A CA 1
ATOM 1019 C C . ARG A 1 121 ? -7.765 6.370 -2.958 1.00 87.56 121 ARG A C 1
ATOM 1021 O O . ARG A 1 121 ? -7.379 6.016 -1.852 1.00 87.56 121 ARG A O 1
ATOM 1028 N N . VAL A 1 122 ? -8.231 5.549 -3.884 1.00 88.81 122 VAL A N 1
ATOM 1029 C CA . VAL A 1 122 ? -8.372 4.112 -3.683 1.00 88.81 122 VAL A CA 1
ATOM 1030 C C . VAL A 1 122 ? -7.563 3.418 -4.754 1.00 88.81 122 VAL A C 1
ATOM 1032 O O . VAL A 1 122 ? -7.738 3.712 -5.941 1.00 88.81 122 VAL A O 1
ATOM 1035 N N . PHE A 1 123 ? -6.696 2.510 -4.347 1.00 87.62 123 PHE A N 1
ATOM 1036 C CA . PHE A 1 123 ? -5.878 1.710 -5.243 1.00 87.62 123 PHE A CA 1
ATOM 1037 C C . PHE A 1 123 ? -6.119 0.243 -4.957 1.00 87.62 123 PHE A C 1
ATOM 1039 O O . PHE A 1 123 ? -6.293 -0.130 -3.806 1.00 87.62 123 PHE A O 1
ATOM 1046 N N . THR A 1 124 ? -6.107 -0.580 -5.994 1.00 88.81 124 THR A N 1
ATOM 1047 C CA . THR A 1 124 ? -6.049 -2.028 -5.819 1.00 88.81 124 THR A CA 1
ATOM 1048 C C . THR A 1 124 ? -4.610 -2.471 -6.017 1.00 88.81 124 THR A C 1
ATOM 1050 O O . THR A 1 124 ? -3.991 -2.141 -7.035 1.00 88.81 124 THR A O 1
ATOM 1053 N N . IL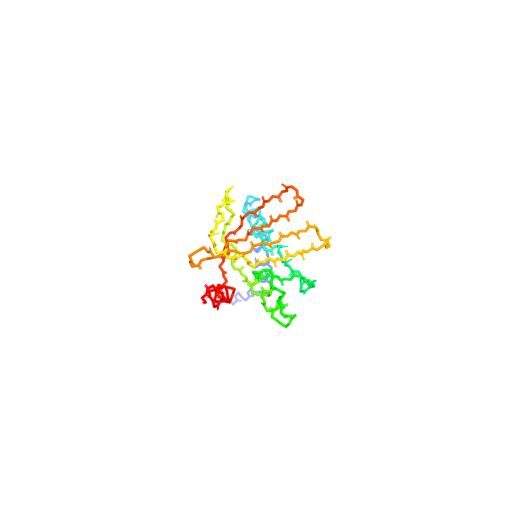E A 1 125 ? -4.087 -3.194 -5.034 1.00 89.69 125 ILE A N 1
ATOM 1054 C CA . ILE A 1 125 ? -2.741 -3.754 -5.031 1.00 89.69 125 ILE A CA 1
ATOM 1055 C C . ILE A 1 125 ? -2.810 -5.276 -4.963 1.00 89.69 125 ILE A C 1
ATOM 1057 O O . ILE A 1 125 ? -3.754 -5.856 -4.423 1.00 89.69 125 ILE A O 1
ATOM 1061 N N . GLN A 1 126 ? -1.778 -5.915 -5.491 1.00 89.81 126 GLN A N 1
ATOM 1062 C CA . GLN A 1 126 ? -1.522 -7.334 -5.317 1.00 89.81 126 GLN A CA 1
ATOM 1063 C C . GLN A 1 126 ? -0.213 -7.496 -4.544 1.00 89.81 126 GLN A C 1
ATOM 1065 O O . GLN A 1 126 ? 0.834 -7.030 -4.992 1.00 89.81 126 GLN A O 1
ATOM 1070 N N . SER A 1 127 ? -0.284 -8.122 -3.374 1.00 90.19 127 SER A N 1
ATOM 1071 C CA . SER A 1 127 ? 0.870 -8.438 -2.533 1.00 90.19 127 SER A CA 1
ATOM 1072 C C . SER A 1 127 ? 0.543 -9.692 -1.733 1.00 90.19 127 SER A C 1
ATOM 1074 O O . SER A 1 127 ? -0.350 -9.658 -0.886 1.00 90.19 127 SER A O 1
ATOM 1076 N N . ASP A 1 128 ? 1.237 -10.791 -2.026 1.00 90.50 128 ASP A N 1
ATOM 1077 C CA . ASP A 1 128 ? 0.941 -12.099 -1.430 1.00 90.50 128 ASP A CA 1
ATOM 1078 C C . ASP A 1 128 ? 1.197 -12.087 0.083 1.00 90.50 128 ASP A C 1
ATOM 1080 O O . ASP A 1 128 ? 0.383 -12.585 0.855 1.00 90.50 128 ASP A O 1
ATOM 1084 N N . VAL A 1 129 ? 2.283 -11.441 0.522 1.00 90.31 129 VAL A N 1
ATOM 1085 C CA . VAL A 1 129 ? 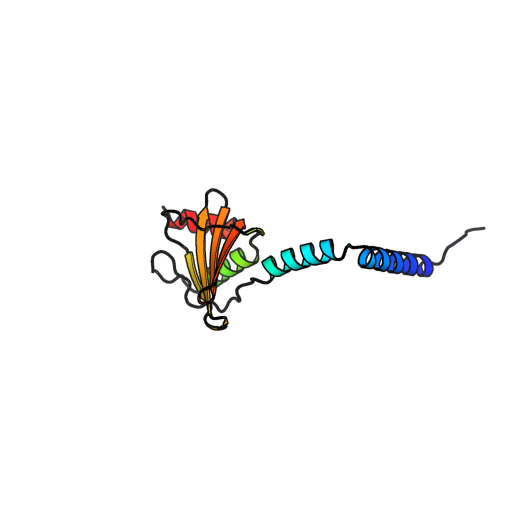2.649 -11.324 1.944 1.00 90.31 129 VAL A CA 1
ATOM 1086 C C . VAL A 1 129 ? 1.577 -10.565 2.726 1.00 90.31 129 VAL A C 1
ATOM 1088 O O . VAL A 1 129 ? 1.077 -11.065 3.734 1.00 90.31 129 VAL A O 1
ATOM 1091 N N . LEU A 1 130 ? 1.166 -9.385 2.242 1.00 90.44 130 LEU A N 1
ATOM 1092 C CA . LEU A 1 130 ? 0.110 -8.606 2.896 1.00 90.44 130 LEU A CA 1
ATOM 1093 C C . LEU A 1 130 ? -1.229 -9.344 2.888 1.00 90.44 130 LEU A C 1
ATOM 1095 O O . LEU A 1 130 ? -1.968 -9.290 3.868 1.00 90.44 130 LEU A O 1
ATOM 1099 N N . HIS A 1 131 ? -1.555 -10.014 1.783 1.00 92.31 131 HIS A N 1
ATOM 1100 C CA . HIS A 1 131 ? -2.817 -10.727 1.630 1.00 92.31 131 HIS A CA 1
ATOM 1101 C C . HIS A 1 131 ? -2.908 -11.911 2.592 1.00 92.31 131 HIS A C 1
ATOM 1103 O O . HIS A 1 131 ? -3.877 -12.012 3.345 1.00 92.31 131 HIS A O 1
ATOM 1109 N N . HIS A 1 132 ? -1.861 -12.736 2.656 1.00 92.50 132 HIS A N 1
ATOM 1110 C CA . HIS A 1 132 ? -1.774 -13.833 3.613 1.00 92.50 132 HIS A CA 1
ATOM 1111 C C . HIS A 1 132 ? -1.819 -13.345 5.059 1.00 92.50 132 HIS A C 1
ATOM 1113 O O . HIS A 1 132 ? -2.548 -13.921 5.870 1.00 92.50 132 HIS A O 1
ATOM 1119 N N . TRP A 1 133 ? -1.090 -12.272 5.381 1.00 92.25 133 TRP A N 1
ATOM 1120 C CA . TRP A 1 133 ? -1.114 -11.683 6.716 1.00 92.25 133 TRP A CA 1
ATOM 1121 C C . TRP A 1 133 ? -2.527 -11.245 7.115 1.00 92.25 133 TRP A C 1
ATOM 1123 O O . TRP A 1 133 ? -3.011 -11.646 8.173 1.00 92.25 133 TRP A O 1
ATOM 1133 N N . MET A 1 134 ? -3.219 -10.500 6.247 1.00 90.38 134 MET A N 1
ATOM 1134 C CA . MET A 1 134 ? -4.594 -10.046 6.480 1.00 90.38 134 MET A CA 1
ATOM 1135 C C . MET A 1 134 ? -5.559 -11.227 6.677 1.00 90.38 134 MET A C 1
ATOM 1137 O O . MET A 1 134 ? -6.337 -11.228 7.626 1.00 90.38 134 MET A O 1
ATOM 1141 N N . ILE A 1 135 ? -5.477 -12.272 5.844 1.00 89.69 135 ILE A N 1
ATOM 1142 C CA . ILE A 1 135 ? -6.325 -13.471 5.982 1.00 89.69 135 ILE A CA 1
ATOM 1143 C C . ILE A 1 135 ? -6.051 -14.206 7.297 1.00 89.69 135 ILE A C 1
ATOM 1145 O O . ILE A 1 135 ? -6.987 -14.642 7.963 1.00 89.69 135 ILE A O 1
ATOM 1149 N N . SER A 1 136 ? -4.781 -14.336 7.693 1.00 88.88 136 SER A N 1
ATOM 1150 C CA . SER A 1 136 ? -4.401 -15.000 8.949 1.00 88.88 136 SER A CA 1
ATOM 1151 C C . SER A 1 136 ? -4.909 -14.292 10.208 1.00 88.88 136 SER A C 1
ATOM 1153 O O . SER A 1 136 ? -4.879 -14.881 11.284 1.00 88.88 136 SER A O 1
ATOM 1155 N N . ARG A 1 137 ? -5.332 -13.028 10.084 1.00 82.75 137 ARG A N 1
ATOM 1156 C CA . ARG A 1 137 ? -5.846 -12.201 11.181 1.00 82.75 137 ARG A CA 1
ATOM 1157 C C . ARG A 1 137 ? -7.363 -12.035 11.157 1.00 82.75 137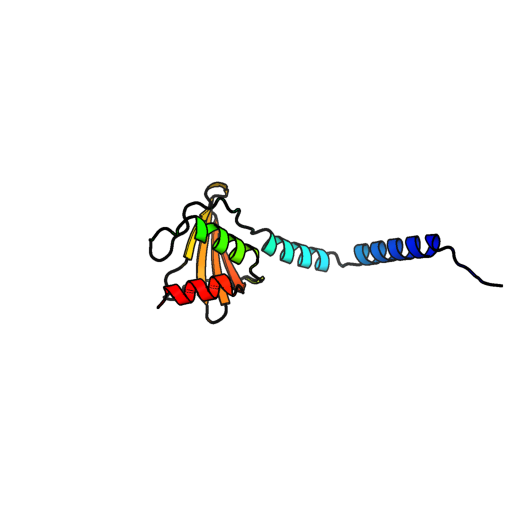 ARG A C 1
ATOM 1159 O O . ARG A 1 137 ? -7.908 -11.611 12.164 1.00 82.75 137 ARG A O 1
ATOM 1166 N N . ALA A 1 138 ? -8.011 -12.348 10.035 1.00 67.81 138 ALA A N 1
ATOM 1167 C CA . ALA A 1 138 ? -9.463 -12.288 9.878 1.00 67.81 138 ALA A CA 1
ATOM 1168 C C . ALA A 1 138 ? -10.185 -13.566 10.363 1.00 67.81 138 ALA A C 1
ATOM 1170 O O . ALA A 1 138 ? -11.403 -13.543 10.527 1.00 67.81 138 ALA A O 1
ATOM 1171 N N . ASN A 1 139 ? -9.443 -14.662 10.579 1.00 57.06 139 ASN A N 1
ATOM 1172 C CA . ASN A 1 139 ? -9.919 -15.912 11.189 1.00 57.06 139 ASN A CA 1
ATOM 1173 C C . ASN A 1 139 ? -9.495 -16.000 12.657 1.00 57.06 139 ASN A C 1
ATOM 1175 O O . ASN A 1 139 ? -10.273 -16.574 13.450 1.00 57.06 139 ASN A O 1
#

Nearest PDB structures (foldseek):
  7e25-assembly1_A  TM=6.113E-01  e=2.844E-01  Homo sapiens
  3rzy-assembly1_A  TM=6.807E-01  e=4.736E-01  Homo sapiens
  7yf1-assembly1_A  TM=5.889E-01  e=3.567E-01  Mus musculus
  6ew5-assembly4_D  TM=5.710E-01  e=5.941E-01  Homo sapiens
  6sts-assembly2_B  TM=5.604E-01  e=1.047E+00  Homo sapiens

InterPro domains:
  IPR019723 Uncharacterised protein, YfmQ [PF10787] (5-134)

Organism: NCBI:txid2931921

Solvent-accessible surface area (backbone atoms only — not comparable to full-atom values): 8070 Å² total; per-residue (Å²): 133,84,84,74,71,56,68,67,59,56,52,52,51,52,52,50,49,52,51,50,53,63,69,63,48,48,71,66,53,52,49,52,48,52,51,52,49,54,60,65,66,67,57,65,67,79,82,55,83,54,40,27,45,82,89,39,75,58,59,71,78,57,46,45,55,51,40,49,34,56,57,71,28,47,74,74,50,75,49,94,72,87,78,85,59,94,63,78,38,46,29,36,46,37,74,94,77,49,32,36,40,35,37,32,78,48,86,97,34,32,37,37,40,40,33,45,83,95,47,72,47,35,34,37,31,41,36,71,67,52,49,53,53,53,55,70,69,74,111

Foldseek 3Di:
DDPPPDVVVVVVVVVVVVVVVVVPCPVVNVVVVVVLVVVLVPQDPLPFQAWDWPNDGDDSVVSSVLSVLVSPWAWDDWDPDDDADPHTWGKTADVVQQKIWTWHDDPQWIWIWIDRPPDIIIIITHGPVNNVVSVVVRD